Protein 3F2Z (pdb70)

Organism: Bacteroides fragilis (strain ATCC 25285 / DSM 2151 / CCUG 4856 / JCM 11019 / LMG 10263 / NCTC 9343 / Onslow / VPI 2553 / EN-2) (NCBI:txid272559)

Foldseek 3Di:
DWDQLPPKDWPDKDFWACPPVHNQATDLVQQRPPDLPHKNKGHPVVHGDDDKIKIKMFPFKWFFFKKKWAAPAPPDPAPQFKKWKWFAAPVPDIDTFDMDTDDRHRDIDIGGTHGDIHRMMMMIRGPPPPGDRTHITRYMTTDTDTDD

Secondary structure (DSSP, 8-state):
-BPP-TT--EEEES---SSTT-TTSBSGGGGSSS-TT--EE---TT---PSPEEEEE----EEEEEEEEEE--TT------EEEEEEESSSSS-EEEEEEE----SSPEEE-PPPEEESEEEEEE-SSSS--S--EEEEEEEEEEE--

B-factor: mean 12.29, std 9.03, range [2.0, 57.95]

Structure (mmCIF, N/CA/C/O backbone):
data_3F2Z
#
_entry.id   3F2Z
#
_cell.length_a   47.893
_cell.length_b   51.684
_cell.length_c   63.960
_cell.angle_alpha   90.00
_cell.angle_beta   90.00
_cell.angle_gamma   90.00
#
_symmetry.space_group_name_H-M   'P 21 21 21'
#
loop_
_entity.id
_entity.type
_entity.pdbx_description
1 polymer 'uncharacterized protein BF3579'
2 water water
#
loop_
_atom_site.group_PDB
_atom_site.id
_atom_site.type_symbol
_atom_site.label_atom_id
_atom_site.label_alt_id
_atom_site.label_comp_id
_atom_site.label_asym_id
_atom_site.label_entity_id
_atom_site.label_seq_id
_atom_site.pdbx_PDB_ins_code
_atom_site.Cartn_x
_atom_site.Cartn_y
_atom_site.Cartn_z
_atom_site.occupancy
_atom_site.B_iso_or_equiv
_atom_site.auth_seq_id
_atom_site.auth_comp_id
_atom_site.auth_asym_id
_atom_site.auth_atom_id
_atom_site.pdbx_PDB_model_num
ATOM 1 N N . ASP A 1 3 ? 3.401 22.842 21.471 1.00 16.69 292 ASP A N 1
ATOM 2 C CA . ASP A 1 3 ? 3.654 22.557 20.031 1.00 15.77 292 ASP A CA 1
ATOM 3 C C . ASP A 1 3 ? 4.331 21.204 19.797 1.00 14.83 292 ASP A C 1
ATOM 4 O O . ASP A 1 3 ? 5.240 21.082 18.974 1.00 15.18 292 ASP A O 1
ATOM 9 N N . LYS A 1 4 ? 3.884 20.191 20.535 1.00 13.40 293 LYS A N 1
ATOM 10 C CA . LYS A 1 4 ? 4.320 18.823 20.285 1.00 11.98 293 LYS A CA 1
ATOM 11 C C . LYS A 1 4 ? 3.849 18.402 18.893 1.00 10.81 293 LYS A C 1
ATOM 12 O O . LYS A 1 4 ? 2.727 18.719 18.482 1.00 10.98 293 LYS A O 1
ATOM 18 N N . LEU A 1 5 ? 4.724 17.722 18.158 1.00 9.46 294 LEU A N 1
ATOM 19 C CA . LEU A 1 5 ? 4.408 17.284 16.801 1.00 8.78 294 LEU A CA 1
ATOM 20 C C . LEU A 1 5 ? 3.445 16.111 16.810 1.00 8.42 294 LEU A C 1
ATOM 21 O O . LEU A 1 5 ? 3.448 15.298 17.734 1.00 8.26 294 LEU A O 1
ATOM 26 N N . SER A 1 6 ? 2.617 16.036 15.774 1.00 8.34 295 SER A N 1
ATOM 27 C CA . SER A 1 6 ? 1.728 14.897 15.585 1.00 8.36 295 SER A CA 1
ATOM 28 C C . SER A 1 6 ? 2.526 13.599 15.442 1.00 8.08 295 SER A C 1
ATOM 29 O O . SER A 1 6 ? 3.509 13.542 14.700 1.00 7.92 295 SER A O 1
ATOM 32 N N . LYS A 1 7 ? 2.082 12.568 16.154 1.00 7.91 296 LYS A N 1
ATOM 33 C CA . LYS A 1 7 ? 2.726 11.250 16.139 1.00 8.25 296 LYS A CA 1
ATOM 34 C C . LYS A 1 7 ? 1.992 10.245 15.246 1.00 8.20 296 LYS A C 1
ATOM 35 O O . LYS A 1 7 ? 2.349 9.068 15.210 1.00 7.85 296 LYS A O 1
ATOM 41 N N . THR A 1 8 ? 0.973 10.698 14.521 1.00 8.42 297 THR A N 1
ATOM 42 C CA . THR A 1 8 ? 0.113 9.775 13.780 1.00 9.27 297 THR A CA 1
ATOM 43 C C . THR A 1 8 ? 0.857 8.904 12.756 1.00 8.62 297 THR A C 1
ATOM 44 O O . THR A 1 8 ? 0.458 7.770 12.511 1.00 9.28 297 THR A O 1
ATOM 48 N N . ASP A 1 9 ? 1.946 9.418 12.189 1.00 7.84 298 ASP A N 1
ATOM 49 C CA . ASP A 1 9 ? 2.711 8.664 11.187 1.00 7.62 298 ASP A CA 1
ATOM 50 C C . ASP A 1 9 ? 3.926 7.929 11.752 1.00 6.89 298 ASP A C 1
ATOM 51 O O . ASP A 1 9 ? 4.630 7.237 11.017 1.00 6.87 298 ASP A O 1
ATOM 56 N N . TRP A 1 10 ? 4.177 8.082 13.048 1.00 6.44 299 TRP A N 1
ATOM 57 C CA . TRP A 1 10 ? 5.335 7.457 13.683 1.00 6.44 299 TRP A CA 1
ATOM 58 C C . TRP A 1 10 ? 5.151 5.952 13.798 1.00 6.70 299 TRP A C 1
ATOM 59 O O . TRP A 1 10 ? 4.046 5.468 14.063 1.00 6.78 299 TRP A O 1
ATOM 70 N N . LYS A 1 11 ? 6.248 5.221 13.618 1.00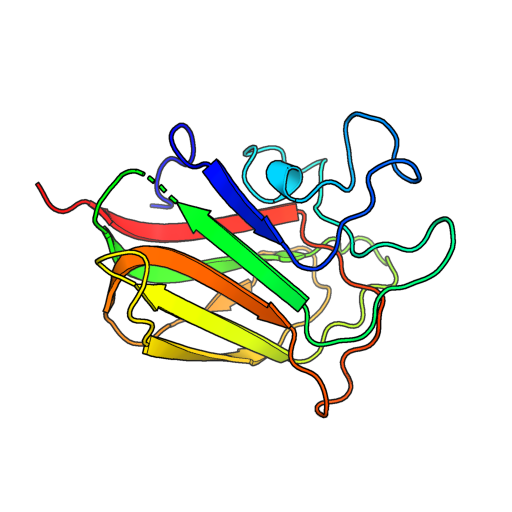 6.65 300 LYS A N 1
ATOM 71 C CA . LYS A 1 11 ? 6.260 3.769 13.776 1.00 7.06 300 LYS A CA 1
ATOM 72 C C . LYS A 1 11 ? 7.456 3.331 14.600 1.00 6.74 300 LYS A C 1
ATOM 73 O O . LYS A 1 11 ? 8.537 3.913 14.513 1.00 6.74 300 LYS A O 1
ATOM 79 N N . ILE A 1 12 ? 7.258 2.283 15.389 1.00 6.63 301 ILE A N 1
ATOM 80 C CA . ILE A 1 12 ? 8.374 1.630 16.065 1.00 6.74 301 ILE A CA 1
ATOM 81 C C . ILE A 1 12 ? 9.162 0.778 15.067 1.00 6.80 301 ILE A C 1
ATOM 82 O O . ILE A 1 12 ? 8.616 -0.137 14.447 1.00 7.90 301 ILE A O 1
ATOM 87 N N . VAL A 1 13 ? 10.444 1.090 14.919 1.00 6.38 302 VAL A N 1
ATOM 88 C CA . VAL A 1 13 ? 11.343 0.320 14.062 1.00 6.46 302 VAL A CA 1
ATOM 89 C C . VAL A 1 13 ? 11.786 -0.966 14.763 1.00 6.47 302 VAL A C 1
ATOM 90 O O . VAL A 1 13 ? 11.702 -2.062 14.197 1.00 7.13 302 VAL A O 1
ATOM 94 N N . SER A 1 14 ? 12.263 -0.828 15.995 1.00 6.49 303 SER A N 1
ATOM 95 C CA . SER A 1 14 ? 12.806 -1.945 16.754 1.00 6.59 303 SER A CA 1
ATOM 96 C C . SER A 1 14 ? 12.920 -1.553 18.217 1.00 6.21 303 SER A C 1
ATOM 97 O O . SER A 1 14 ? 12.834 -0.373 18.565 1.00 6.48 303 SER A O 1
ATOM 100 N N . PHE A 1 15 ? 13.101 -2.555 19.073 1.00 6.45 304 PHE A N 1
ATOM 101 C CA . PHE A 1 15 ? 13.228 -2.338 20.511 1.00 6.60 304 PHE A CA 1
ATOM 102 C C . PHE A 1 15 ? 13.961 -3.513 21.133 1.00 6.43 304 PHE A C 1
ATOM 103 O O . PHE A 1 15 ? 13.852 -4.644 20.655 1.00 6.78 304 PHE A O 1
ATOM 111 N N . THR A 1 16 ? 14.680 -3.249 22.217 1.00 6.12 305 THR A N 1
ATOM 112 C CA . THR A 1 16 ? 15.356 -4.300 22.976 1.00 6.29 305 THR A CA 1
ATOM 113 C C . THR A 1 16 ? 14.348 -5.167 23.714 1.00 6.31 305 THR A C 1
ATOM 114 O O . THR A 1 16 ? 14.439 -6.396 23.702 1.00 6.80 305 THR A O 1
ATOM 118 N N . THR A 1 17 ? 13.397 -4.509 24.368 1.00 6.08 306 THR A N 1
ATOM 119 C CA . THR A 1 17 ? 12.495 -5.174 25.283 1.00 6.07 306 THR A CA 1
ATOM 120 C C . THR A 1 17 ? 11.150 -4.463 25.326 1.00 6.10 306 THR A C 1
ATOM 121 O O . THR A 1 17 ? 11.071 -3.244 25.139 1.00 5.90 306 THR A O 1
ATOM 125 N N . GLU A 1 18 ? 10.102 -5.242 25.563 1.00 5.87 307 GLU A N 1
ATOM 126 C CA . GLU A 1 18 ? 8.772 -4.716 25.854 1.00 6.25 307 GLU A CA 1
ATOM 127 C C . GLU A 1 18 ? 8.017 -5.773 26.656 1.00 6.32 307 GLU A C 1
ATOM 128 O O . GLU A 1 18 ? 8.448 -6.932 26.728 1.00 6.93 307 GLU A O 1
ATOM 134 N N . GLU A 1 19 ? 6.894 -5.382 27.250 1.00 6.20 308 GLU A N 1
ATOM 135 C CA . GLU A 1 19 ? 6.013 -6.346 27.895 1.00 6.83 308 GLU A CA 1
ATOM 136 C C . GLU A 1 19 ? 4.808 -6.594 27.008 1.00 7.07 308 GLU A C 1
ATOM 137 O O . GLU A 1 19 ? 3.864 -5.803 26.985 1.00 7.15 308 GLU A O 1
ATOM 143 N N . ALA A 1 20 ? 4.858 -7.705 26.280 1.00 7.79 309 ALA A N 1
ATOM 144 C CA . ALA A 1 20 ? 3.857 -8.021 25.267 1.00 8.66 309 ALA A CA 1
ATOM 145 C C . ALA A 1 20 ? 2.659 -8.796 25.809 1.00 9.12 309 ALA A C 1
ATOM 146 O O . ALA A 1 20 ? 1.638 -8.895 25.128 1.00 9.38 309 ALA A O 1
ATOM 148 N N . SER A 1 21 ? 2.776 -9.335 27.023 1.00 9.37 310 SER A N 1
ATOM 149 C CA . SER A 1 21 ? 1.700 -10.148 27.609 1.00 10.12 310 SER A CA 1
ATOM 150 C C . SER A 1 21 ? 1.191 -9.672 28.974 1.00 9.61 310 SER A C 1
ATOM 151 O O . SER A 1 21 ? -0.020 -9.630 29.211 1.00 9.47 310 SER A O 1
ATOM 154 N N . GLY A 1 22 ? 2.118 -9.325 29.866 1.00 9.16 311 GLY A N 1
ATOM 155 C CA . GLY A 1 22 ? 1.796 -9.067 31.271 1.00 9.38 311 GLY A CA 1
ATOM 156 C C . GLY A 1 22 ? 0.899 -7.879 31.557 1.00 9.22 311 GLY A C 1
ATOM 157 O O . GLY A 1 22 ? 0.268 -7.814 32.619 1.00 9.69 311 GLY A O 1
ATOM 158 N N . GLU A 1 23 ? 0.850 -6.932 30.621 1.00 8.97 312 GLU A N 1
ATOM 159 C CA . GLU A 1 23 ? -0.010 -5.754 30.755 1.00 9.02 312 GLU A CA 1
ATOM 160 C C . GLU A 1 23 ? -1.255 -5.868 29.872 1.00 8.76 312 GLU A C 1
ATOM 161 O O . GLU A 1 23 ? -2.009 -4.907 29.734 1.00 8.60 312 GLU A O 1
ATOM 167 N N . GLY A 1 24 ? -1.463 -7.041 29.276 1.00 8.77 313 GLY A N 1
ATOM 168 C CA . GLY A 1 24 ? -2.565 -7.243 28.341 1.00 9.00 313 GLY A CA 1
ATOM 169 C C . GLY A 1 24 ? -2.205 -6.816 26.931 1.00 8.92 313 GLY A C 1
ATOM 170 O O . GLY A 1 24 ? -1.126 -6.267 26.688 1.00 8.89 313 GLY A O 1
ATOM 171 N N . SER A 1 25 ? -3.117 -7.063 25.995 1.00 8.78 314 SER A N 1
ATOM 172 C CA . SER A 1 25 ? -2.887 -6.751 24.586 1.00 9.04 314 SER A CA 1
ATOM 173 C C . SER A 1 25 ? -2.693 -5.258 24.344 1.00 8.86 314 SER A C 1
ATOM 174 O O . SER A 1 25 ? -1.950 -4.864 23.448 1.00 9.29 314 SER A O 1
ATOM 177 N N . ASN A 1 26 ? -3.368 -4.432 25.141 1.00 8.37 315 ASN A N 1
ATOM 178 C CA . ASN A 1 26 ? -3.440 -2.996 24.873 1.00 8.54 315 ASN A CA 1
ATOM 179 C C . ASN A 1 26 ? -2.572 -2.133 25.771 1.00 8.29 315 ASN A C 1
ATOM 180 O O . ASN A 1 26 ? -2.814 -0.938 25.909 1.00 9.11 315 ASN A O 1
ATOM 185 N N . ASN A 1 27 ? -1.551 -2.732 26.365 1.00 7.30 316 ASN A N 1
ATOM 186 C CA . ASN A 1 27 ? -0.622 -1.976 27.189 1.00 6.74 316 ASN A CA 1
ATOM 187 C C . ASN A 1 27 ? 0.734 -2.664 27.217 1.00 6.35 316 ASN A C 1
ATOM 188 O O . ASN A 1 27 ? 0.857 -3.834 26.842 1.00 6.31 316 ASN A O 1
ATOM 193 N N . GLY A 1 28 ? 1.759 -1.919 27.625 1.00 5.88 317 GLY A N 1
ATOM 194 C CA . GLY A 1 28 ? 3.084 -2.483 27.851 1.00 5.93 317 GLY A CA 1
ATOM 195 C C . GLY A 1 28 ? 4.010 -2.578 26.650 1.00 5.72 317 GLY A C 1
ATOM 196 O O . GLY A 1 28 ? 5.213 -2.768 26.818 1.00 5.58 317 GLY A O 1
ATOM 197 N N . HIS A 1 29 ? 3.461 -2.484 25.441 1.00 5.93 318 HIS A N 1
ATOM 198 C CA . HIS A 1 29 ? 4.250 -2.702 24.228 1.00 5.98 318 HIS A CA 1
ATOM 199 C C . HIS A 1 29 ? 5.015 -1.433 23.836 1.00 5.92 318 HIS A C 1
ATOM 200 O O . HIS A 1 29 ? 4.624 -0.323 24.217 1.00 5.76 318 HIS A O 1
ATOM 207 N N . ALA A 1 30 ? 6.077 -1.590 23.045 1.00 5.77 319 ALA A N 1
ATOM 208 C CA . ALA A 1 30 ? 6.820 -0.435 22.533 1.00 6.12 319 ALA A CA 1
ATOM 209 C C . ALA A 1 30 ? 5.909 0.553 21.806 1.00 6.23 319 ALA A C 1
ATOM 210 O O . ALA A 1 30 ? 6.067 1.761 21.951 1.00 5.93 319 ALA A O 1
ATOM 212 N N . LYS A 1 31 ? 4.943 0.046 21.040 1.00 6.37 320 LYS A N 1
ATOM 213 C CA . LYS A 1 31 ? 4.013 0.919 20.312 1.00 6.87 320 LYS A CA 1
ATOM 214 C C . LYS A 1 31 ? 3.203 1.829 21.243 1.00 6.15 320 LYS A C 1
ATOM 215 O O . LYS A 1 31 ? 2.711 2.874 20.816 1.00 6.33 320 LYS A O 1
ATOM 221 N N . HIS A 1 32 ? 3.078 1.439 22.510 1.00 5.89 321 HIS A N 1
ATOM 222 C CA . HIS A 1 32 ? 2.321 2.239 23.473 1.00 5.76 321 HIS A CA 1
ATOM 223 C C . HIS A 1 32 ? 3.074 3.471 23.962 1.00 5.74 321 HIS A C 1
ATOM 224 O O . HIS A 1 32 ? 2.518 4.315 24.656 1.00 6.40 321 HIS A O 1
ATOM 231 N N . LEU A 1 33 ? 4.333 3.588 23.556 1.00 5.58 322 LEU A N 1
ATOM 232 C CA . LEU A 1 33 ? 5.119 4.793 23.794 1.00 5.85 322 LEU A CA 1
ATOM 233 C C . LEU A 1 33 ? 4.661 5.946 22.895 1.00 5.65 322 LEU A C 1
ATOM 234 O O . LEU A 1 33 ? 4.848 7.117 23.230 1.00 5.59 322 LEU A O 1
ATOM 239 N N . ILE A 1 34 ? 4.084 5.616 21.739 1.00 5.71 323 ILE A N 1
ATOM 240 C CA . ILE A 1 34 ? 3.849 6.618 20.700 1.00 6.44 323 ILE A CA 1
ATOM 241 C C . ILE A 1 34 ? 2.410 6.623 20.179 1.00 6.43 323 ILE A C 1
ATOM 242 O O . ILE A 1 34 ? 2.131 7.222 19.142 1.00 7.07 323 ILE A O 1
ATOM 247 N N . ASP A 1 35 ? 1.500 5.971 20.901 1.00 6.53 324 ASP A N 1
ATOM 248 C CA . ASP A 1 35 ? 0.106 5.865 20.458 1.00 7.23 324 ASP A CA 1
ATOM 249 C C . ASP A 1 35 ? -0.744 7.099 20.787 1.00 7.66 324 ASP A C 1
ATOM 250 O O . ASP A 1 35 ? -1.897 7.188 20.366 1.00 8.57 324 ASP A O 1
ATOM 255 N N . GLY A 1 36 ? -0.179 8.043 21.537 1.00 7.50 325 GLY A N 1
ATOM 256 C CA . GLY A 1 36 ? -0.900 9.254 21.935 1.00 8.00 325 GLY A CA 1
ATOM 257 C C . GLY A 1 36 ? -1.907 9.007 23.043 1.00 7.84 325 GLY A C 1
ATOM 258 O O . GLY A 1 36 ? -2.731 9.874 23.348 1.00 8.76 325 GLY A O 1
ATOM 259 N N . ASN A 1 37 ? -1.835 7.826 23.652 1.00 7.61 326 ASN A N 1
ATOM 260 C CA . ASN A 1 37 ? -2.733 7.451 24.734 1.00 7.45 326 ASN A CA 1
ATOM 261 C C . ASN A 1 37 ? -2.003 7.559 26.062 1.00 6.98 326 ASN A C 1
ATOM 262 O O . ASN A 1 37 ? -1.073 6.802 26.337 1.00 6.86 326 ASN A O 1
ATOM 267 N N . ILE A 1 38 ? -2.446 8.500 26.887 1.00 6.47 327 ILE A N 1
ATOM 268 C CA . ILE A 1 38 ? -1.842 8.745 28.193 1.00 6.45 327 ILE A CA 1
ATOM 269 C C . ILE A 1 38 ? -1.980 7.529 29.117 1.00 6.36 327 ILE A C 1
ATOM 270 O O . ILE A 1 38 ? -1.142 7.310 29.997 1.00 6.63 327 ILE A O 1
ATOM 275 N N . GLU A 1 39 ? -3.016 6.723 28.889 1.00 6.29 328 GLU A N 1
ATOM 276 C CA . GLU A 1 39 ? -3.298 5.566 29.744 1.00 6.51 328 GLU A CA 1
ATOM 277 C C . GLU A 1 39 ? -2.567 4.285 29.355 1.00 6.43 328 GLU A C 1
ATOM 278 O O . GLU A 1 39 ? -2.726 3.257 30.010 1.00 7.37 328 GLU A O 1
ATOM 284 N N . THR A 1 40 ? -1.760 4.339 28.302 1.00 6.06 329 THR A N 1
ATOM 285 C CA . THR A 1 40 ? -0.918 3.199 27.961 1.00 5.82 329 THR A CA 1
ATOM 286 C C . THR A 1 40 ? 0.541 3.598 28.095 1.00 5.44 329 THR A C 1
ATOM 287 O O . THR A 1 40 ? 0.898 4.768 27.934 1.00 5.76 329 THR A O 1
ATOM 291 N N . PHE A 1 41 ? 1.383 2.616 28.380 1.00 5.13 330 PHE A N 1
ATOM 292 C CA . PHE A 1 41 ? 2.816 2.850 28.459 1.00 5.14 330 PHE A CA 1
ATOM 293 C C . PHE A 1 41 ? 3.578 1.684 27.862 1.00 4.91 330 PHE A C 1
ATOM 294 O O . PHE A 1 41 ? 3.119 0.539 27.916 1.00 5.17 330 PHE A O 1
ATOM 302 N N . TRP A 1 42 ? 4.742 1.980 27.291 1.00 4.91 331 TRP A N 1
ATOM 303 C CA . TRP A 1 42 ? 5.741 0.950 27.083 1.00 4.81 331 TRP A CA 1
ATOM 304 C C . TRP A 1 42 ? 6.254 0.538 28.460 1.00 4.67 331 TRP A C 1
ATOM 305 O O . TRP A 1 42 ? 6.474 1.394 29.325 1.00 4.68 331 TRP A O 1
ATOM 316 N N . HIS A 1 43 ? 6.409 -0.766 28.669 1.00 4.81 332 HIS A N 1
ATOM 317 C CA . HIS A 1 43 ? 7.072 -1.281 29.859 1.00 5.02 332 HIS A CA 1
ATOM 318 C C . HIS A 1 43 ? 8.158 -2.251 29.428 1.00 4.93 332 HIS A C 1
ATOM 319 O O . HIS A 1 43 ? 7.968 -3.020 28.489 1.00 5.38 332 HIS A O 1
ATOM 326 N N . SER A 1 44 ? 9.294 -2.226 30.116 1.00 5.12 333 SER A N 1
ATOM 327 C CA . SER A 1 44 ? 10.315 -3.247 29.913 1.00 5.72 333 SER A CA 1
ATOM 328 C C . SER A 1 44 ? 9.718 -4.608 30.255 1.00 6.03 333 SER A C 1
ATOM 329 O O . SER A 1 44 ? 8.766 -4.701 31.038 1.00 5.85 333 SER A O 1
ATOM 332 N N . ARG A 1 45 ? 10.262 -5.667 29.668 1.00 6.29 334 ARG A N 1
ATOM 333 C CA . ARG A 1 45 ? 9.733 -6.995 29.954 1.00 6.46 334 ARG A CA 1
ATOM 334 C C . ARG A 1 45 ? 9.878 -7.361 31.433 1.00 6.51 334 ARG A C 1
ATOM 335 O O . ARG A 1 45 ? 10.926 -7.117 32.044 1.00 6.37 334 ARG A O 1
ATOM 343 N N . TRP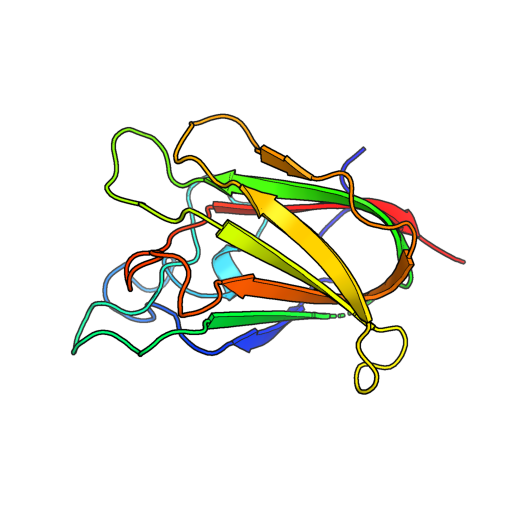 A 1 46 ? 8.820 -7.945 31.995 1.00 7.05 335 TRP A N 1
ATOM 344 C CA . TRP A 1 46 ? 8.891 -8.544 33.330 1.00 8.10 335 TRP A CA 1
ATOM 345 C C . TRP A 1 46 ? 8.332 -9.964 33.385 1.00 8.79 335 TRP A C 1
ATOM 346 O O . TRP A 1 46 ? 8.824 -10.788 34.161 1.00 9.43 335 TRP A O 1
ATOM 357 N N . GLN A 1 47 ? 7.315 -10.255 32.575 1.00 9.45 336 GLN A N 1
ATOM 358 C CA . GLN A 1 47 ? 6.692 -11.582 32.596 1.00 10.73 336 GLN A CA 1
ATOM 359 C C . GLN A 1 47 ? 7.555 -12.580 31.829 1.00 10.97 336 GLN A C 1
ATOM 360 O O . GLN A 1 47 ? 7.903 -12.358 30.666 1.00 11.42 336 GLN A O 1
ATOM 366 N N . GLY A 1 48 ? 7.910 -13.671 32.502 1.00 11.73 337 GLY A N 1
ATOM 367 C CA . GLY A 1 48 ? 8.848 -14.647 31.959 1.00 12.32 337 GLY A CA 1
ATOM 368 C C . GLY A 1 48 ? 10.295 -14.233 32.159 1.00 12.63 337 GLY A C 1
ATOM 369 O O . GLY A 1 48 ? 11.208 -14.840 31.593 1.00 13.41 337 GLY A O 1
ATOM 370 N N . GLY A 1 49 ? 10.505 -13.193 32.965 1.00 12.35 338 GLY A N 1
ATOM 371 C CA . GLY A 1 49 ? 11.844 -12.702 33.274 1.00 12.05 338 GLY A CA 1
ATOM 372 C C . GLY A 1 49 ? 12.189 -11.405 32.570 1.00 11.56 338 GLY A C 1
ATOM 373 O O . GLY A 1 49 ? 11.583 -11.047 31.561 1.00 12.53 338 GLY A O 1
ATOM 374 N N . SER A 1 50 ? 13.182 -10.711 33.107 1.00 10.75 339 SER A N 1
ATOM 375 C CA . SER A 1 50 ? 13.630 -9.441 32.557 1.00 10.25 339 SER A CA 1
ATOM 376 C C . SER A 1 50 ? 14.602 -9.642 31.400 1.00 9.84 339 SER A C 1
ATOM 377 O O . SER A 1 50 ? 15.089 -10.750 31.162 1.00 10.20 339 SER A O 1
ATOM 380 N N . ASP A 1 51 ? 14.867 -8.557 30.680 1.00 9.15 340 ASP A N 1
ATOM 381 C CA . ASP A 1 51 ? 15.940 -8.501 29.702 1.00 8.90 340 ASP A CA 1
ATOM 382 C C . ASP A 1 51 ? 17.033 -7.588 30.250 1.00 8.81 340 ASP A C 1
ATOM 383 O O . ASP A 1 51 ? 16.736 -6.623 30.961 1.00 8.46 340 ASP A O 1
ATOM 388 N N . PRO A 1 52 ? 18.306 -7.887 29.940 1.00 8.89 341 PRO A N 1
ATOM 389 C CA . PRO A 1 52 ? 19.382 -7.046 30.459 1.00 8.95 341 PRO A CA 1
ATOM 390 C C . PRO A 1 52 ? 19.494 -5.691 29.762 1.00 8.41 341 PRO A C 1
ATOM 391 O O . PRO A 1 52 ? 19.209 -5.570 28.571 1.00 8.53 341 PRO A O 1
ATOM 395 N N . LEU A 1 53 ? 19.907 -4.682 30.523 1.00 8.15 342 LEU A N 1
ATOM 396 C CA . LEU A 1 53 ? 20.255 -3.377 29.977 1.00 8.03 342 LEU A CA 1
ATOM 397 C C . LEU A 1 53 ? 21.464 -3.513 29.051 1.00 8.02 342 LEU A C 1
ATOM 398 O O . LEU A 1 53 ? 22.222 -4.478 29.183 1.00 8.65 342 LEU A O 1
ATOM 403 N N . PRO A 1 54 ? 21.661 -2.558 28.118 1.00 7.63 343 PRO A N 1
ATOM 404 C CA . PRO A 1 54 ? 20.839 -1.370 27.860 1.00 7.31 343 PRO A CA 1
ATOM 405 C C . PRO A 1 54 ? 19.572 -1.666 27.065 1.00 7.01 343 PRO A C 1
ATOM 406 O O . PRO A 1 54 ? 19.484 -2.691 26.376 1.00 7.27 343 PRO A O 1
ATOM 410 N N . TYR A 1 55 ? 18.596 -0.769 27.178 1.00 6.46 344 TYR A N 1
ATOM 411 C CA . TYR A 1 55 ? 17.384 -0.839 26.370 1.00 6.32 344 TYR A CA 1
ATOM 412 C C . TYR A 1 55 ? 17.375 0.291 25.365 1.00 6.59 344 TYR A C 1
ATOM 413 O O . TYR A 1 55 ? 17.748 1.421 25.687 1.00 7.02 344 TYR A O 1
ATOM 422 N N . GLU A 1 56 ? 16.922 -0.003 24.155 1.00 6.19 345 GLU A N 1
ATOM 423 C CA . GLU A 1 56 ? 16.653 1.057 23.201 1.00 6.28 345 GLU A CA 1
ATOM 424 C C . GLU A 1 56 ? 15.302 0.855 22.522 1.00 5.72 345 GLU A C 1
ATOM 425 O O . GLU A 1 56 ? 14.769 -0.260 22.480 1.00 5.70 345 GLU A O 1
ATOM 431 N N . ILE A 1 57 ? 14.744 1.957 22.030 1.00 5.40 346 ILE A N 1
ATOM 432 C CA . ILE A 1 57 ? 13.573 1.942 21.160 1.00 5.58 346 ILE A CA 1
ATOM 433 C C . ILE A 1 57 ? 13.860 2.914 20.024 1.00 5.19 346 ILE A C 1
ATOM 434 O O . ILE A 1 57 ? 14.193 4.078 20.266 1.00 5.26 346 ILE A O 1
ATOM 439 N N . ILE A 1 58 ? 13.758 2.426 18.789 1.00 5.24 347 ILE A N 1
ATOM 440 C CA . ILE A 1 58 ? 13.935 3.278 17.615 1.00 5.73 347 ILE A CA 1
ATOM 441 C C . ILE A 1 58 ? 12.572 3.604 17.011 1.00 5.21 347 ILE A C 1
ATOM 442 O O . ILE A 1 58 ? 11.743 2.711 16.797 1.00 5.04 347 ILE A O 1
ATOM 447 N N . ILE A 1 59 ? 12.362 4.895 16.753 1.00 5.25 348 ILE A N 1
ATOM 448 C CA . ILE A 1 59 ? 11.132 5.413 16.158 1.00 5.62 348 ILE A CA 1
ATOM 449 C C . ILE A 1 59 ? 11.444 6.013 14.789 1.00 5.46 348 ILE A C 1
ATOM 450 O O . ILE A 1 59 ? 12.359 6.832 14.660 1.00 5.81 348 ILE A O 1
ATOM 455 N N . ASP A 1 60 ? 10.679 5.598 13.780 1.00 5.35 349 ASP A N 1
ATOM 456 C CA . ASP A 1 60 ? 10.675 6.240 12.468 1.00 5.59 349 ASP A CA 1
ATOM 457 C C . ASP A 1 60 ? 9.522 7.229 12.469 1.00 5.72 349 ASP A C 1
ATOM 458 O O . ASP A 1 60 ? 8.356 6.827 12.523 1.00 5.46 349 ASP A O 1
ATOM 471 N N . ASN A 1 62 ? 8.734 9.218 10.061 1.00 6.60 351 ASN A N 1
ATOM 472 C CA . ASN A 1 62 ? 8.190 9.337 8.703 1.00 6.55 351 ASN A CA 1
ATOM 473 C C . ASN A 1 62 ? 7.996 10.799 8.310 1.00 7.01 351 ASN A C 1
ATOM 474 O O . ASN A 1 62 ? 7.175 11.148 7.456 1.00 7.56 351 ASN A O 1
ATOM 479 N N . HIS A 1 63 ? 8.794 11.639 8.962 1.00 7.03 352 HIS A N 1
ATOM 480 C CA . HIS A 1 63 ? 8.948 13.056 8.661 1.00 7.45 352 HIS A CA 1
ATOM 481 C C . HIS A 1 63 ? 10.376 13.414 9.036 1.00 7.62 352 HIS A C 1
ATOM 482 O O . HIS A 1 63 ? 10.953 12.795 9.936 1.00 8.32 352 HIS A O 1
ATOM 489 N N . ARG A 1 64 ? 10.952 14.393 8.346 1.00 7.98 353 ARG A N 1
ATOM 490 C CA . ARG A 1 64 ? 12.250 14.938 8.722 1.00 8.09 353 ARG A CA 1
ATOM 491 C C . ARG A 1 64 ? 11.977 16.127 9.628 1.00 7.65 353 ARG A C 1
ATOM 492 O O . ARG A 1 64 ? 11.161 16.990 9.290 1.00 8.30 353 ARG A O 1
ATOM 500 N N . VAL A 1 65 ? 12.644 16.171 10.778 1.00 7.07 354 VAL A N 1
ATOM 501 C CA . VAL A 1 65 ? 12.319 17.140 11.820 1.00 6.99 354 VAL A CA 1
ATOM 502 C C . VAL A 1 65 ? 13.573 17.803 12.357 1.00 7.00 354 VAL A C 1
ATOM 503 O O . VAL A 1 65 ? 14.541 17.119 12.692 1.00 7.15 354 VAL A O 1
ATOM 507 N N . LYS A 1 66 ? 13.551 19.132 12.438 1.00 7.12 355 LYS A N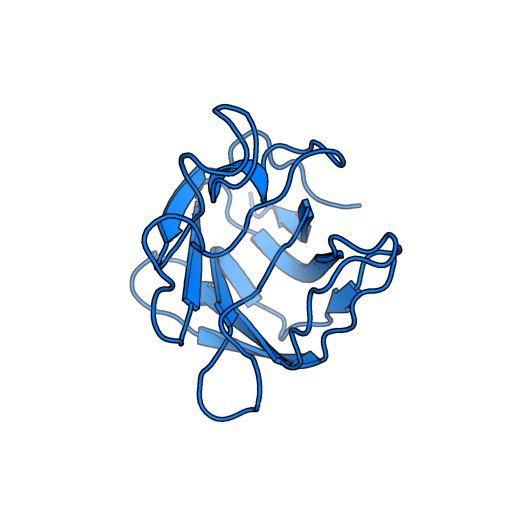 1
ATOM 508 C CA . LYS A 1 66 ? 14.552 19.862 13.208 1.00 8.10 355 LYS A CA 1
ATOM 509 C C . LYS A 1 66 ? 14.087 19.850 14.658 1.00 7.74 355 LYS A C 1
ATOM 510 O O . LYS A 1 66 ? 13.124 20.528 15.017 1.00 7.84 355 LYS A O 1
ATOM 516 N N . ILE A 1 67 ? 14.758 19.038 15.468 1.00 7.91 356 ILE A N 1
ATOM 517 C CA . ILE A 1 67 ? 14.341 18.757 16.836 1.00 8.05 356 ILE A CA 1
ATOM 518 C C . ILE A 1 67 ? 14.830 19.837 17.793 1.00 8.10 356 ILE A C 1
ATOM 519 O O . ILE A 1 67 ? 16.017 20.178 17.796 1.00 8.52 356 ILE A O 1
ATOM 524 N N . ALA A 1 68 ? 13.909 20.358 18.604 1.00 8.15 357 ALA A N 1
ATOM 525 C CA . ALA A 1 68 ? 14.231 21.334 19.642 1.00 8.34 357 ALA A CA 1
ATOM 526 C C . ALA A 1 68 ? 14.1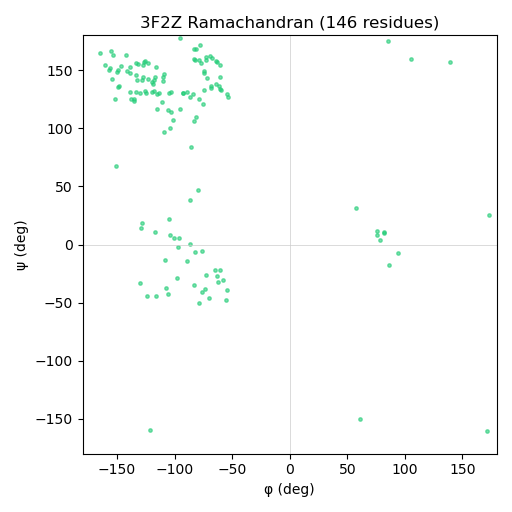92 20.710 21.043 1.00 8.29 357 ALA A C 1
ATOM 527 O O . ALA A 1 68 ? 15.070 20.973 21.866 1.00 9.59 357 ALA A O 1
ATOM 529 N N . GLN A 1 69 ? 13.184 19.884 21.318 1.00 7.79 358 GLN A N 1
ATOM 530 C CA . GLN A 1 69 ? 13.084 19.199 22.606 1.00 7.70 358 GLN A CA 1
ATOM 531 C C . GLN A 1 69 ? 12.458 17.830 22.436 1.00 6.65 358 GLN A C 1
ATOM 532 O O . GLN A 1 69 ? 11.689 17.596 21.495 1.00 6.35 358 GLN A O 1
ATOM 538 N N . ILE A 1 70 ? 12.796 16.927 23.356 1.00 6.02 359 ILE A N 1
ATOM 539 C CA . ILE A 1 70 ? 12.101 15.652 23.475 1.00 6.19 359 ILE A CA 1
ATOM 540 C C . ILE A 1 70 ? 11.500 15.581 24.875 1.00 5.98 359 ILE A C 1
ATOM 541 O O . ILE A 1 70 ? 12.125 16.012 25.847 1.00 6.32 359 ILE A O 1
ATOM 546 N N . GLU A 1 71 ? 10.277 15.065 24.968 1.00 5.92 360 GLU A N 1
ATOM 547 C CA . GLU A 1 71 ? 9.632 14.860 26.263 1.00 6.54 360 GLU A CA 1
ATOM 548 C C . GLU A 1 71 ? 9.372 13.393 26.522 1.00 5.98 360 GLU A C 1
ATOM 549 O O . GLU A 1 71 ? 9.050 12.647 25.596 1.00 6.51 360 GLU A O 1
ATOM 555 N N . LEU A 1 72 ? 9.513 12.987 27.781 1.00 5.47 361 LEU A N 1
ATOM 556 C CA . LEU A 1 72 ? 9.050 11.680 28.231 1.00 5.19 361 LEU A CA 1
ATOM 557 C C . LEU A 1 72 ? 8.017 11.859 29.327 1.00 4.95 361 LEU A C 1
ATOM 558 O O . LEU A 1 72 ? 8.234 12.612 30.275 1.00 5.29 361 LEU A O 1
ATOM 563 N N . LEU A 1 73 ? 6.893 11.161 29.197 1.00 4.48 362 LEU A N 1
ATOM 564 C CA . LEU A 1 73 ? 5.830 11.214 30.193 1.00 4.77 362 LEU A CA 1
ATOM 565 C C . LEU A 1 73 ? 5.925 9.949 31.045 1.00 4.89 362 LEU A C 1
ATOM 566 O O . LEU A 1 73 ? 5.628 8.865 30.560 1.00 4.75 362 LEU A O 1
ATOM 571 N N . PRO A 1 74 ? 6.382 10.070 32.308 1.00 5.11 363 PRO A N 1
ATOM 572 C CA . PRO A 1 74 ? 6.574 8.857 33.111 1.00 5.52 363 PRO A CA 1
ATOM 573 C C . PRO A 1 74 ? 5.276 8.156 33.514 1.00 5.66 363 PRO A C 1
ATOM 574 O O . PRO A 1 74 ? 4.198 8.751 33.483 1.00 5.49 363 PRO A O 1
ATOM 578 N N . ARG A 1 75 ? 5.397 6.895 33.912 1.00 5.72 364 ARG A N 1
ATOM 579 C CA . ARG A 1 75 ? 4.262 6.176 34.470 1.00 6.02 364 ARG A CA 1
ATOM 580 C C . ARG A 1 75 ? 3.667 6.929 35.669 1.00 6.14 364 ARG A C 1
ATOM 581 O O . ARG A 1 75 ? 2.450 7.131 35.747 1.00 6.34 364 ARG A O 1
ATOM 589 N N . GLY A 1 76 ? 4.534 7.354 36.590 1.00 5.88 365 GLY A N 1
ATOM 590 C CA . GLY A 1 76 ? 4.122 8.145 37.750 1.00 6.20 365 GLY A CA 1
ATOM 591 C C . GLY A 1 76 ? 3.147 7.409 38.646 1.00 6.19 365 GLY A C 1
ATOM 592 O O . GLY A 1 76 ? 3.183 6.180 38.747 1.00 6.60 365 GLY A O 1
ATOM 593 N N . ARG A 1 77 ? 2.275 8.171 39.307 1.00 6.14 366 ARG A N 1
ATOM 594 C CA . ARG A 1 77 ? 1.172 7.615 40.098 1.00 6.60 366 ARG A CA 1
ATOM 595 C C . ARG A 1 77 ? 1.636 6.656 41.191 1.00 7.23 366 ARG A C 1
ATOM 596 O O . ARG A 1 77 ? 0.917 5.722 41.542 1.00 8.36 366 ARG A O 1
ATOM 604 N N . GLY A 1 78 ? 2.832 6.896 41.726 1.00 7.31 367 GLY A N 1
ATOM 605 C CA . GLY A 1 78 ? 3.366 6.086 42.825 1.00 8.03 367 GLY A CA 1
ATOM 606 C C . GLY A 1 78 ? 3.933 4.743 42.401 1.00 8.04 367 GLY A C 1
ATOM 607 O O . GLY A 1 78 ? 4.350 3.945 43.243 1.00 8.28 367 GLY A O 1
ATOM 608 N N . SER A 1 79 ? 3.964 4.484 41.097 1.00 7.69 368 SER A N 1
ATOM 609 C CA . SER A 1 79 ? 4.525 3.242 40.573 1.00 7.57 368 SER A CA 1
ATOM 610 C C . SER A 1 79 ? 6.014 3.115 40.876 1.00 7.61 368 SER A C 1
ATOM 611 O O . SER A 1 79 ? 6.700 4.108 41.111 1.00 7.61 368 SER A O 1
ATOM 614 N N . ASN A 1 80 ? 6.502 1.880 40.880 1.00 8.06 369 ASN A N 1
ATOM 615 C CA . ASN A 1 80 ? 7.932 1.636 40.879 1.00 7.89 369 ASN A CA 1
ATOM 616 C C . ASN A 1 80 ? 8.436 1.755 39.447 1.00 7.31 369 ASN A C 1
ATOM 617 O O . ASN A 1 80 ? 8.137 0.919 38.610 1.00 7.75 369 ASN A O 1
ATOM 622 N N . ASN A 1 81 ? 9.190 2.815 39.176 1.00 6.77 370 ASN A N 1
ATOM 623 C CA . ASN A 1 81 ? 9.689 3.094 37.835 1.00 6.64 370 ASN A CA 1
ATOM 624 C C . ASN A 1 81 ? 11.010 3.849 37.968 1.00 6.72 370 ASN A C 1
ATOM 625 O O . ASN A 1 81 ? 11.097 5.032 37.636 1.00 6.61 370 ASN A O 1
ATOM 630 N N . PRO A 1 82 ? 12.044 3.163 38.483 1.00 7.21 371 PRO A N 1
ATOM 631 C CA . PRO A 1 82 ? 13.247 3.834 38.965 1.00 7.55 371 PRO A CA 1
ATOM 632 C C . PRO A 1 82 ? 14.316 4.107 37.901 1.00 7.74 371 PRO A C 1
ATOM 633 O O . PRO A 1 82 ? 15.511 4.011 38.188 1.00 8.98 371 PRO A O 1
ATOM 637 N N . ILE A 1 83 ? 13.896 4.478 36.694 1.00 7.14 372 ILE A N 1
ATOM 638 C CA . ILE A 1 83 ? 14.836 4.951 35.684 1.00 7.06 372 ILE A CA 1
ATOM 639 C C . ILE A 1 83 ? 15.548 6.181 36.250 1.00 6.98 372 ILE A C 1
ATOM 640 O O . ILE A 1 83 ? 14.897 7.073 36.805 1.00 6.90 372 ILE A O 1
ATOM 645 N N . LYS A 1 84 ? 16.873 6.214 36.122 1.00 6.86 373 LYS A N 1
ATOM 646 C CA . LYS A 1 84 ? 17.673 7.351 36.598 1.00 7.65 373 LYS A CA 1
ATOM 647 C C . LYS A 1 84 ? 18.228 8.218 35.468 1.00 6.73 373 LYS A C 1
ATOM 648 O O . LYS A 1 84 ? 18.306 9.440 35.608 1.00 6.36 373 LYS A O 1
ATOM 654 N N . VAL A 1 85 ? 18.634 7.576 34.372 1.00 6.24 374 VAL A N 1
ATOM 655 C CA . VAL A 1 85 ? 19.357 8.239 33.291 1.00 6.29 374 VAL A CA 1
ATOM 656 C C . VAL A 1 85 ? 18.828 7.735 31.954 1.00 5.79 374 VAL A C 1
ATOM 657 O O . VAL A 1 85 ? 18.699 6.526 31.740 1.00 5.80 374 VAL A O 1
ATOM 661 N N . VAL A 1 86 ? 18.524 8.676 31.063 1.00 5.22 375 VAL A N 1
ATOM 662 C CA . VAL A 1 86 ? 18.143 8.360 29.691 1.00 5.37 375 VAL A CA 1
ATOM 663 C C . VAL A 1 86 ? 19.073 9.070 28.717 1.00 5.26 375 VAL A C 1
ATOM 664 O O . VAL A 1 86 ? 19.682 10.088 29.051 1.00 5.63 375 VAL A O 1
ATOM 668 N N . ARG A 1 87 ? 19.184 8.518 27.512 1.00 5.17 376 ARG A N 1
ATOM 669 C CA . ARG A 1 87 ? 19.947 9.134 26.434 1.00 5.60 376 ARG A CA 1
ATOM 670 C C . ARG A 1 87 ? 19.095 9.133 25.180 1.00 5.34 376 ARG A C 1
ATOM 671 O O . ARG A 1 87 ? 18.199 8.301 25.031 1.00 5.35 376 ARG A O 1
ATOM 679 N N . PHE A 1 88 ? 19.388 10.060 24.275 1.00 5.04 377 PHE A N 1
ATOM 680 C CA . PHE A 1 88 ? 18.732 10.095 22.974 1.00 5.44 377 PHE A CA 1
ATOM 681 C C . PHE A 1 88 ? 19.743 10.131 21.851 1.00 5.49 377 PHE A C 1
ATOM 682 O O . PHE A 1 88 ? 20.796 10.773 21.964 1.00 5.93 377 PHE A O 1
ATOM 690 N N . GLU A 1 89 ? 19.402 9.448 20.761 1.00 5.71 378 GLU A N 1
ATOM 691 C CA . GLU A 1 89 ? 20.164 9.519 19.525 1.00 6.31 378 GLU A CA 1
ATOM 692 C C . GLU A 1 89 ? 19.225 9.901 18.390 1.00 6.24 378 GLU A C 1
ATOM 693 O O . GLU A 1 89 ? 18.006 9.724 18.486 1.00 6.07 378 GLU A O 1
ATOM 699 N N . ALA A 1 90 ? 19.797 10.437 17.315 1.00 6.34 379 ALA A N 1
ATOM 700 C CA . ALA A 1 90 ? 19.019 10.862 16.158 1.00 6.59 379 ALA A CA 1
ATOM 701 C C . ALA A 1 90 ? 19.743 10.477 14.877 1.00 6.71 379 ALA A C 1
ATOM 702 O O . ALA A 1 90 ? 20.979 10.378 14.852 1.00 7.16 379 ALA A O 1
ATOM 704 N N . SER A 1 91 ? 18.973 10.267 13.813 1.00 6.86 380 SER A N 1
ATOM 705 C CA . SER A 1 91 ? 19.536 9.864 12.530 1.00 7.62 380 SER A CA 1
ATOM 706 C C . SER A 1 91 ? 18.725 10.405 11.361 1.00 8.05 380 SER A C 1
ATOM 707 O O . SER A 1 91 ? 17.493 10.353 11.367 1.00 7.90 380 SER A O 1
ATOM 710 N N . GLU A 1 92 ? 19.431 10.907 10.351 1.00 9.17 381 GLU A N 1
ATOM 711 C CA . GLU A 1 92 ? 18.809 11.351 9.103 1.00 10.18 381 GLU A CA 1
ATOM 712 C C . GLU A 1 92 ? 18.423 10.161 8.234 1.00 11.00 381 GLU A C 1
ATOM 713 O O . GLU A 1 92 ? 17.357 10.152 7.606 1.00 11.57 381 GLU A O 1
ATOM 719 N N . ASP A 1 93 ? 19.301 9.161 8.196 1.00 11.80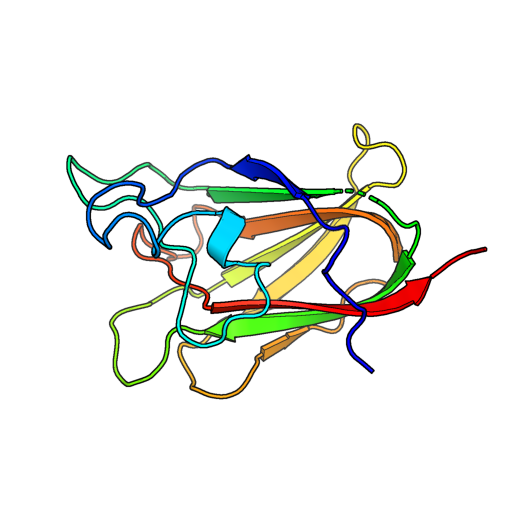 382 ASP A N 1
ATOM 720 C CA . ASP A 1 93 ? 19.195 8.067 7.226 1.00 12.64 382 ASP A CA 1
ATOM 721 C C . ASP A 1 93 ? 18.772 6.725 7.816 1.00 12.83 382 ASP A C 1
ATOM 722 O O . ASP A 1 93 ? 18.417 5.805 7.075 1.00 13.47 382 ASP A O 1
ATOM 727 N N . GLY A 1 94 ? 18.809 6.617 9.143 1.00 12.78 383 GLY A N 1
ATOM 728 C CA . GLY A 1 94 ? 18.459 5.376 9.826 1.00 13.24 383 GLY A CA 1
ATOM 729 C C . GLY A 1 94 ? 19.632 4.465 10.145 1.00 13.42 383 GLY A C 1
ATOM 730 O O . GLY A 1 94 ? 19.457 3.464 10.835 1.00 13.97 383 GLY A O 1
ATOM 731 N N . THR A 1 95 ? 20.820 4.817 9.647 1.00 13.59 384 THR A N 1
ATOM 732 C CA . THR A 1 95 ? 22.037 4.009 9.815 1.00 13.87 384 THR A CA 1
ATOM 733 C C . THR A 1 95 ? 23.100 4.744 10.629 1.00 13.64 384 THR A C 1
ATOM 734 O O . THR A 1 95 ? 23.743 4.156 11.503 1.00 14.16 384 THR A O 1
ATOM 738 N N . ASN A 1 96 ? 23.297 6.021 10.319 1.00 13.00 385 ASN A N 1
ATOM 739 C CA . ASN A 1 96 ? 24.278 6.847 11.009 1.00 12.76 385 ASN A CA 1
ATOM 740 C C . ASN A 1 96 ? 23.631 7.640 12.131 1.00 11.77 385 ASN A C 1
ATOM 741 O O . ASN A 1 96 ? 22.767 8.488 11.891 1.00 11.73 385 ASN A O 1
ATOM 746 N N . TRP A 1 97 ? 24.067 7.355 13.353 1.00 10.62 386 TRP A N 1
ATOM 747 C CA . TRP A 1 97 ? 23.455 7.910 14.557 1.00 9.75 386 TRP A CA 1
ATOM 748 C C . TRP A 1 97 ? 24.354 8.913 15.260 1.00 9.93 386 TRP A C 1
ATOM 749 O O . TRP A 1 97 ? 25.576 8.747 15.303 1.00 10.55 386 TRP A O 1
ATOM 760 N N . GLU A 1 98 ? 23.737 9.947 15.822 1.00 9.42 387 GLU A N 1
ATOM 761 C CA . GLU A 1 98 ? 24.444 10.920 16.647 1.00 9.61 387 GLU A CA 1
ATOM 762 C C . GLU A 1 98 ? 23.801 10.992 18.027 1.00 8.66 387 GLU A C 1
ATOM 763 O O . GLU A 1 98 ? 22.576 10.909 18.154 1.00 8.47 387 GLU A O 1
ATOM 769 N N . SER A 1 99 ? 24.622 11.150 19.060 1.00 8.16 388 SER A N 1
ATOM 770 C CA . SER A 1 99 ? 24.107 11.395 20.400 1.00 7.81 388 SER A CA 1
ATOM 771 C C . SER A 1 99 ? 23.612 12.827 20.502 1.00 7.31 388 SER A C 1
ATOM 772 O O . SER A 1 99 ? 24.308 13.757 20.094 1.00 7.64 388 SER A O 1
ATOM 775 N N . ILE A 1 100 ? 22.416 13.010 21.050 1.00 6.69 389 ILE A N 1
ATOM 776 C CA . ILE A 1 100 ? 21.869 14.351 21.233 1.00 6.56 389 ILE A CA 1
ATOM 777 C C . ILE A 1 100 ? 21.656 14.703 22.711 1.00 6.16 389 ILE A C 1
ATOM 778 O O . ILE A 1 100 ? 21.045 15.725 23.038 1.00 6.05 389 ILE A O 1
ATOM 783 N N . GLY A 1 101 ? 22.185 13.862 23.600 1.00 5.95 390 GLY A N 1
ATOM 784 C CA . GLY A 1 101 ? 22.254 14.210 25.012 1.00 5.88 390 GLY A CA 1
ATOM 785 C C . GLY A 1 101 ? 21.927 13.096 25.980 1.00 5.85 390 GLY A C 1
ATOM 786 O O . GLY A 1 101 ? 21.248 12.126 25.634 1.00 6.48 390 GLY A O 1
ATOM 787 N N . GLN A 1 102 ? 22.434 13.250 27.198 1.00 5.53 391 GLN A N 1
ATOM 788 C CA . GLN A 1 102 ? 22.122 12.365 28.310 1.00 5.35 391 GLN A CA 1
ATOM 789 C C . GLN A 1 102 ? 21.450 13.192 29.393 1.00 5.21 391 GLN A C 1
ATOM 790 O O . GLN A 1 102 ? 21.885 14.311 29.677 1.00 5.79 391 GLN A O 1
ATOM 796 N N . PHE A 1 103 ? 20.405 12.633 30.003 1.00 5.15 392 PHE A N 1
ATOM 797 C CA . PHE A 1 103 ? 19.546 13.383 30.913 1.00 5.70 392 PHE A CA 1
ATOM 798 C C . PHE A 1 103 ? 19.108 12.539 32.101 1.00 5.70 392 PHE A C 1
ATOM 799 O O . PHE A 1 103 ? 19.190 11.304 32.076 1.00 6.39 392 PHE A O 1
ATOM 807 N N . GLY A 1 104 ? 18.624 13.216 33.136 1.00 5.91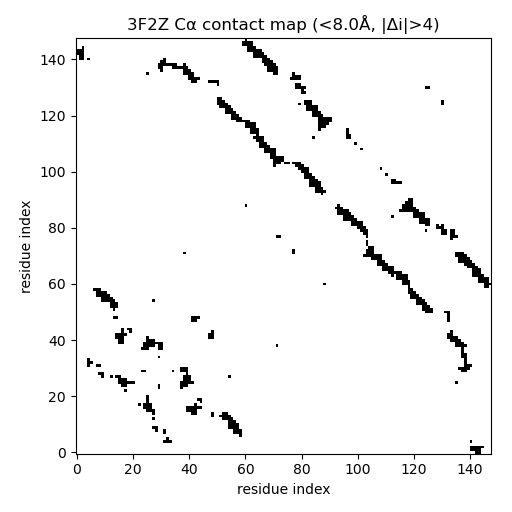 393 GLY A N 1
ATOM 808 C CA . GLY A 1 104 ? 18.036 12.548 34.288 1.00 6.49 393 GLY A CA 1
ATOM 809 C C . GLY A 1 104 ? 16.581 12.190 34.061 1.00 6.72 393 GLY A C 1
ATOM 810 O O . GLY A 1 104 ? 15.905 12.764 33.213 1.00 8.27 393 GLY A O 1
ATOM 811 N N . PHE A 1 105 ? 16.101 11.235 34.840 1.00 6.73 394 PHE A N 1
ATOM 812 C CA . PHE A 1 105 ? 14.704 10.831 34.814 1.00 6.76 394 PHE A CA 1
ATOM 813 C C . PHE A 1 105 ? 14.237 10.765 36.257 1.00 7.17 394 PHE A C 1
ATOM 814 O O . PHE A 1 105 ? 14.987 10.352 37.142 1.00 7.11 394 PHE A O 1
ATOM 822 N N . THR A 1 106 ? 13.001 11.186 36.492 1.00 7.62 395 THR A N 1
ATOM 823 C CA . THR A 1 106 ? 12.342 10.929 37.764 1.00 8.89 395 THR A CA 1
ATOM 824 C C . THR A 1 106 ? 10.897 10.548 37.479 1.00 8.01 395 THR A C 1
ATOM 825 O O . THR A 1 106 ? 10.305 11.034 36.513 1.00 7.93 395 THR A O 1
ATOM 829 N N . ASN A 1 107 ? 10.341 9.679 38.317 1.00 7.66 396 ASN A N 1
ATOM 830 C CA . ASN A 1 107 ? 9.006 9.130 38.097 1.00 7.68 396 ASN A CA 1
ATOM 831 C C . ASN A 1 107 ? 7.841 10.056 38.508 1.00 7.76 396 ASN A C 1
ATOM 832 O O . ASN A 1 107 ? 6.876 9.641 39.162 1.00 8.56 396 ASN A O 1
ATOM 837 N N . GLN A 1 108 ? 7.933 11.310 38.097 1.00 7.90 397 GLN A N 1
ATOM 838 C CA . GLN A 1 108 ? 6.896 12.294 38.373 1.00 7.71 397 GLN A CA 1
ATOM 839 C C . GLN A 1 108 ? 5.701 12.106 37.432 1.00 7.49 397 GLN A C 1
ATOM 840 O O . GLN A 1 108 ? 5.760 11.333 36.466 1.00 8.06 397 GLN A O 1
ATOM 846 N N . ASP A 1 109 ? 4.622 12.832 37.704 1.00 6.91 398 ASP A N 1
ATOM 847 C CA . ASP A 1 109 ? 3.428 12.756 36.872 1.00 6.57 398 ASP A CA 1
ATOM 848 C C . ASP A 1 109 ? 3.497 13.648 35.634 1.00 6.32 398 ASP A C 1
ATOM 849 O O . ASP A 1 109 ? 2.990 13.276 34.581 1.00 6.31 398 ASP A O 1
ATOM 854 N N . ALA A 1 110 ? 4.129 14.814 35.753 1.00 6.11 399 ALA A N 1
ATOM 855 C CA . ALA A 1 110 ? 4.276 15.721 34.613 1.00 6.46 399 ALA A CA 1
ATOM 856 C C . ALA A 1 110 ? 5.365 15.247 33.661 1.00 6.51 399 ALA A C 1
ATOM 857 O O . ALA A 1 110 ? 6.287 14.538 34.065 1.00 6.43 399 ALA A O 1
ATOM 859 N N . ALA A 1 111 ? 5.264 15.665 32.403 1.00 6.64 400 ALA A N 1
ATOM 860 C CA . ALA A 1 111 ? 6.286 15.350 31.415 1.00 6.94 400 ALA A CA 1
ATOM 861 C C . ALA A 1 111 ? 7.652 15.912 31.808 1.00 7.01 400 ALA A C 1
ATOM 862 O O . ALA A 1 111 ? 7.757 16.994 32.399 1.00 7.56 400 ALA A O 1
ATOM 864 N N . LEU A 1 112 ? 8.687 15.145 31.479 1.00 6.85 401 LEU A N 1
ATOM 865 C CA . LEU A 1 112 ? 10.074 15.568 31.587 1.00 6.88 401 LEU A CA 1
ATOM 866 C C . LEU A 1 112 ? 10.469 16.156 30.245 1.00 6.98 401 LEU A C 1
ATOM 867 O O . LEU A 1 112 ? 10.232 15.537 29.204 1.00 7.17 401 LEU A O 1
ATOM 872 N N . LYS A 1 113 ? 11.060 17.348 30.275 1.00 7.68 402 LYS A N 1
ATOM 873 C CA . LYS A 1 113 ? 11.382 18.101 29.066 1.00 8.98 402 LYS A CA 1
ATOM 874 C C . LYS A 1 113 ? 12.887 18.138 28.878 1.00 8.04 402 LYS A C 1
ATOM 875 O O . LYS A 1 113 ? 13.619 18.608 29.752 1.00 9.17 402 LYS A O 1
ATOM 881 N N . TYR A 1 114 ? 13.345 17.645 27.733 1.00 7.14 403 TYR A N 1
ATOM 882 C CA . TYR A 1 114 ? 14.769 17.470 27.494 1.00 6.84 403 TYR A CA 1
ATOM 883 C C . TYR A 1 114 ? 15.263 18.352 26.369 1.00 7.01 403 TYR A C 1
ATOM 884 O O . TYR A 1 114 ? 14.841 18.210 25.219 1.00 6.79 403 TYR A O 1
ATOM 893 N N . TYR A 1 115 ? 16.160 19.268 26.720 1.00 7.51 404 TYR A N 1
ATOM 894 C CA . TYR A 1 115 ? 16.724 20.211 25.763 1.00 8.29 404 TYR A CA 1
ATOM 895 C C . TYR A 1 115 ? 17.909 19.568 25.067 1.00 8.20 404 TYR A C 1
ATOM 896 O O . TYR A 1 115 ? 19.067 19.738 25.456 1.00 8.30 404 TYR A O 1
ATOM 905 N N . VAL A 1 116 ? 17.587 18.807 24.031 1.00 7.85 405 VAL A N 1
ATOM 906 C CA . VAL A 1 116 ? 18.573 18.032 23.290 1.00 7.60 405 VAL A CA 1
ATOM 907 C C . VAL A 1 116 ? 19.461 18.925 22.420 1.00 7.88 405 VAL A C 1
ATOM 908 O O . VAL A 1 116 ? 19.113 20.075 22.132 1.00 8.13 405 VAL A O 1
ATOM 912 N N . LYS A 1 117 ? 20.611 18.389 22.017 1.00 7.87 406 LYS A N 1
ATOM 913 C CA . LYS A 1 117 ? 21.438 19.016 20.993 1.00 8.53 406 LYS A CA 1
ATOM 914 C C . LYS A 1 117 ? 20.572 19.246 19.761 1.00 8.82 406 LYS A C 1
ATOM 915 O O . LYS A 1 117 ? 19.886 18.330 19.307 1.00 8.73 406 LYS A O 1
ATOM 921 N N . SER A 1 118 ? 20.595 20.469 19.232 1.00 9.40 407 SER A N 1
ATOM 922 C CA . SER A 1 118 ? 19.881 20.785 17.997 1.00 9.91 407 SER A CA 1
ATOM 923 C C . SER A 1 118 ? 20.300 19.805 16.911 1.00 9.83 407 SER A C 1
ATOM 924 O O . SER A 1 118 ? 21.491 19.619 16.657 1.00 10.37 407 SER A O 1
ATOM 927 N N . SER A 1 119 ? 19.317 19.162 16.289 1.00 9.34 408 SER A N 1
ATOM 928 C CA . SER A 1 119 ? 19.580 18.090 15.345 1.00 9.37 408 SER A CA 1
ATOM 929 C C . SER A 1 119 ? 18.411 17.953 14.394 1.00 8.88 408 SER A C 1
ATOM 930 O O . SER A 1 119 ? 17.279 18.284 14.749 1.00 9.43 408 SER A O 1
ATOM 933 N N . THR A 1 120 ? 18.696 17.470 13.190 1.00 8.39 409 THR A N 1
ATOM 934 C CA . THR A 1 120 ? 17.673 17.206 12.183 1.00 8.45 409 THR A CA 1
ATOM 935 C C . THR A 1 120 ? 17.689 15.717 11.868 1.00 7.95 409 THR A C 1
ATOM 936 O O . THR A 1 120 ? 18.752 15.129 11.662 1.00 8.40 409 THR A O 1
ATOM 940 N N . ALA A 1 121 ? 16.511 15.101 11.865 1.00 7.14 410 ALA A N 1
ATOM 941 C CA . ALA A 1 121 ? 16.430 13.651 11.807 1.00 6.95 410 ALA A CA 1
ATOM 942 C C . ALA A 1 121 ? 15.067 13.169 11.350 1.00 6.64 410 ALA A C 1
ATOM 943 O O . ALA A 1 121 ? 14.064 13.859 11.529 1.00 6.82 410 ALA A O 1
ATOM 945 N N . ARG A 1 122 ? 15.048 11.971 10.772 1.00 6.54 411 ARG A N 1
ATOM 946 C CA . ARG A 1 122 ? 13.816 11.228 10.535 1.00 6.46 411 ARG A CA 1
ATOM 947 C C . ARG A 1 122 ? 13.578 10.193 11.640 1.00 6.42 411 ARG A C 1
ATOM 948 O O . ARG A 1 122 ? 12.428 9.845 11.926 1.00 6.32 411 ARG A O 1
ATOM 956 N N . TYR A 1 123 ? 14.665 9.696 12.238 1.00 6.35 412 TYR A N 1
ATOM 957 C CA . TYR A 1 123 ? 14.602 8.638 13.241 1.00 6.66 412 TYR A CA 1
ATOM 958 C C . TYR A 1 123 ? 15.149 9.138 14.562 1.00 6.45 412 TYR A C 1
ATOM 959 O O . TYR A 1 123 ? 16.139 9.884 14.603 1.00 6.53 412 TYR A O 1
ATOM 968 N N . ILE A 1 124 ? 14.505 8.712 15.643 1.00 6.32 413 ILE A N 1
ATOM 969 C CA . ILE A 1 124 ? 15.002 8.989 16.979 1.00 6.92 413 ILE A CA 1
ATOM 970 C C . ILE A 1 124 ? 15.092 7.690 17.770 1.00 6.49 413 ILE A C 1
ATOM 971 O O . ILE A 1 124 ? 14.393 6.712 17.488 1.00 6.94 413 ILE A O 1
ATOM 976 N N . LYS A 1 125 ? 15.980 7.689 18.754 1.00 5.85 414 LYS A N 1
ATOM 977 C CA . LYS A 1 125 ? 16.229 6.512 19.566 1.00 5.83 414 LYS A CA 1
ATOM 978 C C . LYS A 1 125 ? 16.285 6.921 21.024 1.00 5.68 414 LYS A C 1
ATOM 979 O O . LYS A 1 125 ? 17.068 7.798 21.397 1.00 5.81 414 LYS A O 1
ATOM 985 N N . LEU A 1 126 ? 15.435 6.288 21.827 1.00 5.29 415 LEU A N 1
ATOM 986 C CA . LEU A 1 126 ? 15.514 6.362 23.277 1.00 5.81 415 LEU A CA 1
ATOM 987 C C . LEU A 1 126 ? 16.431 5.246 23.759 1.00 5.59 415 LEU A C 1
ATOM 988 O O . LEU A 1 126 ? 16.270 4.090 23.353 1.00 5.31 415 LEU A O 1
ATOM 993 N N . VAL A 1 127 ? 17.386 5.597 24.619 1.00 5.54 416 VAL A N 1
ATOM 994 C CA . VAL A 1 127 ? 18.307 4.629 25.201 1.00 5.93 416 VAL A CA 1
ATOM 995 C C . VAL A 1 127 ? 18.260 4.725 26.721 1.00 6.22 416 VAL A C 1
ATOM 996 O O . VAL A 1 127 ? 18.330 5.819 27.290 1.00 6.22 416 VAL A O 1
ATOM 1000 N N . ILE A 1 128 ? 18.105 3.568 27.360 1.00 5.96 417 ILE A N 1
ATOM 1001 C CA . ILE A 1 128 ? 18.219 3.431 28.809 1.00 6.83 417 ILE A CA 1
ATOM 1002 C C . ILE A 1 128 ? 19.521 2.662 29.052 1.00 6.58 417 ILE A C 1
ATOM 1003 O O . ILE A 1 128 ? 19.559 1.434 28.922 1.00 6.49 417 ILE A O 1
ATOM 1008 N N . PRO A 1 129 ? 20.613 3.392 29.339 1.00 6.73 418 PRO A N 1
ATOM 1009 C CA . PRO A 1 129 ? 21.922 2.737 29.391 1.00 7.12 418 PRO A CA 1
ATOM 1010 C C . PRO A 1 129 ? 22.161 1.833 30.599 1.00 7.39 418 PRO A C 1
ATOM 1011 O O . PRO A 1 129 ? 21.495 1.958 31.630 1.00 7.13 418 PRO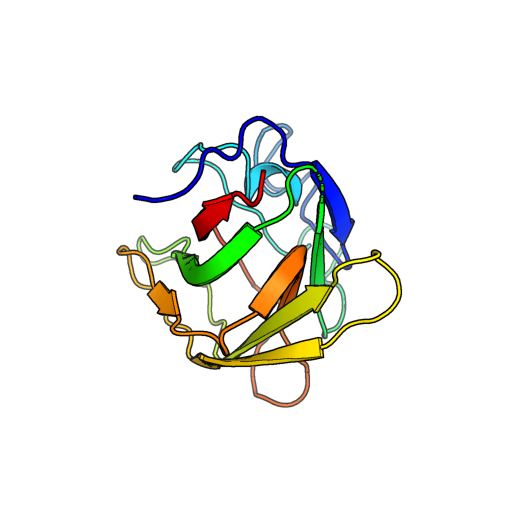 A O 1
ATOM 1015 N N . ASP A 1 130 ? 23.118 0.924 30.437 1.00 7.96 419 ASP A N 1
ATOM 1016 C CA . ASP A 1 130 ? 23.657 0.132 31.536 1.00 8.76 419 ASP A CA 1
ATOM 1017 C C . ASP A 1 130 ? 24.704 0.961 32.288 1.00 9.14 419 ASP A C 1
ATOM 1018 O O . ASP A 1 130 ? 25.121 2.028 31.822 1.00 9.30 419 ASP A O 1
ATOM 1023 N N . GLY A 1 131 ? 25.108 0.473 33.460 1.00 9.58 420 GLY A N 1
ATOM 1024 C CA . GLY A 1 131 ? 26.228 1.044 34.210 1.00 10.04 420 GLY A CA 1
ATOM 1025 C C . GLY A 1 131 ? 25.977 2.350 34.944 1.00 10.46 420 GLY A C 1
ATOM 1026 O O . GLY A 1 131 ? 26.917 2.952 35.469 1.00 10.84 420 GLY A O 1
ATOM 1027 N N . VAL A 1 132 ? 24.721 2.793 34.992 1.00 10.63 421 VAL A N 1
ATOM 1028 C CA . VAL A 1 132 ? 24.378 4.065 35.635 1.00 11.40 421 VAL A CA 1
ATOM 1029 C C . VAL A 1 132 ? 23.250 3.930 36.661 1.00 11.59 421 VAL A C 1
ATOM 1030 O O . VAL A 1 132 ? 22.620 4.922 37.041 1.00 12.92 421 VAL A O 1
ATOM 1034 N N . GLY A 1 133 ? 23.007 2.703 37.106 1.00 11.51 422 GLY A N 1
ATOM 1035 C CA . GLY A 1 133 ? 22.046 2.461 38.174 1.00 11.42 422 GLY A CA 1
ATOM 1036 C C . GLY A 1 133 ? 20.596 2.411 37.740 1.00 10.69 422 GLY A C 1
ATOM 1037 O O . GLY A 1 133 ? 19.703 2.401 38.585 1.00 10.65 422 GLY A O 1
ATOM 1038 N N . ASN A 1 134 ? 20.343 2.388 36.430 1.00 10.22 423 ASN A N 1
ATOM 1039 C CA . ASN A 1 134 ? 19.016 2.051 35.943 1.00 9.74 423 ASN A CA 1
ATOM 1040 C C . ASN A 1 134 ? 18.844 0.584 36.313 1.00 10.58 423 ASN A C 1
ATOM 1041 O O . ASN A 1 134 ? 19.822 -0.115 36.597 1.00 11.82 423 ASN A O 1
ATOM 1046 N N . GLY A 1 135 ? 17.617 0.116 36.345 1.00 10.73 424 GLY A N 1
ATOM 1047 C CA . GLY A 1 135 ? 17.389 -1.294 36.598 1.00 9.09 424 GLY A CA 1
ATOM 1048 C C . GLY A 1 135 ? 16.635 -1.850 35.420 1.00 8.41 424 GLY A C 1
ATOM 1049 O O . GLY A 1 135 ? 16.627 -1.258 34.341 1.00 8.92 424 GLY A O 1
ATOM 1050 N N . THR A 1 136 ? 15.972 -2.975 35.637 1.00 7.38 425 THR A N 1
ATOM 1051 C CA . THR A 1 136 ? 15.241 -3.636 34.567 1.00 6.99 425 THR A CA 1
ATOM 1052 C C . THR A 1 136 ? 13.757 -3.269 34.555 1.00 6.80 425 THR A C 1
ATOM 1053 O O . THR A 1 136 ? 12.992 -3.832 33.772 1.00 6.69 425 THR A O 1
ATOM 1057 N N . VAL A 1 137 ? 13.359 -2.336 35.421 1.00 6.77 426 VAL A N 1
ATOM 1058 C CA . VAL A 1 137 ? 11.981 -1.849 35.488 1.00 7.00 426 VAL A CA 1
ATOM 1059 C C . VAL A 1 137 ? 11.924 -0.450 34.879 1.00 6.46 426 VAL A C 1
ATOM 1060 O O . VAL A 1 137 ? 12.527 0.477 35.403 1.00 6.78 426 VAL A O 1
ATOM 1064 N N . ALA A 1 138 ? 11.193 -0.304 33.777 1.00 6.12 427 ALA A N 1
ATOM 1065 C CA . ALA A 1 138 ? 11.088 0.968 33.065 1.00 5.96 427 ALA A CA 1
ATOM 1066 C C . ALA A 1 138 ? 9.721 1.066 32.410 1.00 5.40 427 ALA A C 1
ATOM 1067 O O . ALA A 1 138 ? 9.254 0.098 31.803 1.00 5.79 427 ALA A O 1
ATOM 1069 N N . ALA A 1 139 ? 9.088 2.232 32.524 1.00 5.21 428 ALA A N 1
ATOM 1070 C CA . ALA A 1 139 ? 7.734 2.436 32.001 1.00 5.16 428 ALA A CA 1
ATOM 1071 C C . ALA A 1 139 ? 7.512 3.895 31.634 1.00 5.19 428 ALA A C 1
ATOM 1072 O O . ALA A 1 139 ? 7.708 4.794 32.461 1.00 5.51 428 ALA A O 1
ATOM 1074 N N . ILE A 1 140 ? 7.107 4.121 30.391 1.00 4.85 429 ILE A N 1
ATOM 1075 C CA . ILE A 1 140 ? 6.943 5.466 29.856 1.00 5.04 429 ILE A CA 1
ATOM 1076 C C . ILE A 1 140 ? 5.658 5.530 29.035 1.00 4.28 429 ILE A C 1
ATOM 1077 O O . ILE A 1 140 ? 5.457 4.731 28.120 1.00 4.17 429 ILE A O 1
ATOM 1082 N N . ARG A 1 141 ? 4.791 6.476 29.386 1.00 4.41 430 ARG A N 1
ATOM 1083 C CA . ARG A 1 141 ? 3.489 6.645 28.729 1.00 4.80 430 ARG A CA 1
ATOM 1084 C C . ARG A 1 141 ? 3.586 7.242 27.335 1.00 4.82 430 ARG A C 1
ATOM 1085 O O . ARG A 1 141 ? 2.816 6.878 26.450 1.00 5.38 430 ARG A O 1
ATOM 1093 N N . GLU A 1 142 ? 4.502 8.192 27.157 1.00 5.05 431 GLU A N 1
ATOM 1094 C CA . GLU A 1 142 ? 4.614 8.903 25.890 1.00 5.68 431 GLU A CA 1
ATOM 1095 C C . GLU A 1 142 ? 6.009 9.445 25.681 1.00 5.48 431 GLU A C 1
ATOM 1096 O O . GLU A 1 142 ? 6.667 9.872 26.636 1.00 5.63 431 GLU A O 1
ATOM 1102 N N . LEU A 1 143 ? 6.454 9.397 24.428 1.00 5.22 432 LEU A N 1
ATOM 1103 C CA . LEU A 1 143 ? 7.592 10.179 23.979 1.00 5.15 432 LEU A CA 1
ATOM 1104 C C . LEU A 1 143 ? 7.045 11.194 22.986 1.00 5.44 432 LEU A C 1
ATOM 1105 O O . LEU A 1 143 ? 6.290 10.839 22.075 1.00 5.91 432 LEU A O 1
ATOM 1110 N N . ASP A 1 144 ? 7.410 12.457 23.185 1.00 5.38 433 ASP A N 1
ATOM 1111 C CA . ASP A 1 144 ? 7.001 13.525 22.284 1.00 5.80 433 ASP A CA 1
ATOM 1112 C C . ASP A 1 144 ? 8.195 14.321 21.790 1.00 5.76 433 ASP A C 1
ATOM 1113 O O . ASP A 1 144 ? 9.245 14.350 22.432 1.00 5.81 433 ASP A O 1
ATOM 1118 N N . VAL A 1 145 ? 8.014 14.972 20.644 1.00 6.06 434 VAL A N 1
ATOM 1119 C CA . VAL A 1 145 ? 9.034 15.828 20.059 1.00 6.56 434 VAL A CA 1
ATOM 1120 C C . VAL A 1 145 ? 8.452 17.214 19.807 1.00 6.90 434 VAL A C 1
ATOM 1121 O O . VAL A 1 145 ? 7.356 17.354 19.256 1.00 7.24 434 VAL A O 1
ATOM 1125 N N . ARG A 1 146 ? 9.188 18.231 20.236 1.00 7.28 435 ARG A N 1
ATOM 1126 C CA . ARG A 1 146 ? 8.924 19.603 19.818 1.00 8.12 435 ARG A CA 1
ATOM 1127 C C . ARG A 1 146 ? 9.981 20.008 18.809 1.00 8.42 435 ARG A C 1
ATOM 1128 O O . ARG A 1 146 ? 11.176 19.822 19.033 1.00 8.51 435 ARG A O 1
ATOM 1136 N N . GLY A 1 147 ? 9.531 20.553 17.690 1.00 9.24 436 GLY A N 1
ATOM 1137 C CA . GLY A 1 147 ? 10.432 20.972 16.637 1.00 10.19 436 GLY A CA 1
ATOM 1138 C C . GLY A 1 147 ? 9.640 21.349 15.412 1.00 10.80 436 GLY A C 1
ATOM 1139 O O . GLY A 1 147 ? 8.446 21.632 15.502 1.00 11.59 436 GLY A O 1
ATOM 1140 N N . THR A 1 148 ? 10.311 21.357 14.268 1.00 10.74 437 THR A N 1
ATOM 1141 C CA . THR A 1 148 ? 9.685 21.773 13.023 1.00 11.40 437 THR A CA 1
ATOM 1142 C C . THR A 1 148 ? 9.936 20.736 11.940 1.00 10.58 437 THR A C 1
ATOM 1143 O O . THR A 1 148 ? 11.074 20.303 11.735 1.00 10.49 437 THR A O 1
ATOM 1147 N N . VAL A 1 149 ? 8.870 20.325 11.260 1.00 9.92 438 VAL A N 1
ATOM 1148 C CA . VAL A 1 149 ? 9.005 19.434 10.113 1.00 10.06 438 VAL A CA 1
ATOM 1149 C C . VAL A 1 149 ? 9.687 20.196 8.974 1.00 10.57 438 VAL A C 1
ATOM 1150 O O . VAL A 1 149 ? 9.360 21.354 8.705 1.00 10.42 438 VAL A O 1
ATOM 1154 N N . VAL A 1 150 ? 10.661 19.550 8.340 1.00 11.45 439 VAL A N 1
ATOM 1155 C CA . VAL A 1 150 ? 11.360 20.120 7.194 1.00 13.29 439 VAL A CA 1
ATOM 1156 C C . VAL A 1 150 ? 10.554 19.785 5.939 1.00 14.38 439 VAL A C 1
ATOM 1157 O O . VAL A 1 150 ? 10.220 18.626 5.700 1.00 14.90 439 VAL A O 1
ATOM 1161 N N . ASN A 1 151 ? 10.218 20.800 5.147 1.00 15.84 440 ASN A N 1
ATOM 1162 C CA . ASN A 1 151 ? 9.528 20.540 3.876 1.00 17.24 440 ASN A CA 1
ATOM 1163 C C . ASN A 1 151 ? 10.466 20.368 2.683 1.00 17.48 440 ASN A C 1
ATOM 1164 O O . ASN A 1 151 ? 11.673 20.581 2.796 1.00 18.19 440 ASN A O 1
#

InterPro domains:
  IPR000421 Coagulation factor 5/8, C-terminal domain [PF00754] (309-432)
  IPR000421 Coagulation factor 5/8, C-terminal domain [PS50022] (289-437)
  IPR008979 Galactose-binding-like domain superfamily [SSF49785] (297-436)
  IPR013728 BT_3987-like, N-terminal domain [PF08522] (43-146)
  IPR013728 BT_3987-like, N-terminal domain [PF08522] (177-272)

CATH classification: 2.60.120.260

Solvent-accessible surface area: 7044 Å² total

Sequence (148 aa):
DKLSKTDWKIVSFTTEEASGEGSNNGHAKHLIDGNIETFWHSRWQGGSDPLPYEIIIDNHRVKIAQIELLPRGRGSNNPIKVVRFEASEDGTNWESIGQFGFTNQDAALKYYVKSSTARYIKLVIPDGV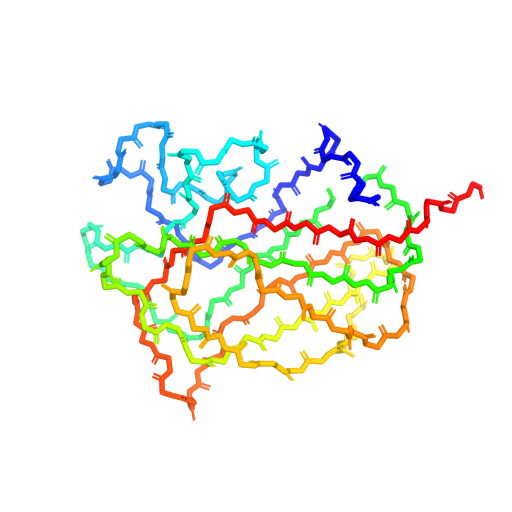GNGTVAAIRELDVRGTVVN

Radius of gyration: 14.25 Å; Cα contacts (8 Å, |Δi|>4): 398; chains: 1; bounding box: 30×37×39 Å

Nearest PDB structures (foldseek):
  3f2z-assembly1_A  TM=1.007E+00  e=6.336E-30  Bacteroides fragilis NCTC 9343
  3ggl-assembly1_A  TM=9.941E-01  e=3.114E-23  Bacteroides thetaiotaomicron
  2kd7-assembly1_A  TM=9.836E-01  e=1.746E-22  Bacteroides thetaiotaomicron VPI-5482
  4a45-assembly1_A  TM=8.781E-01  e=5.586E-12  Clostridium perfringens
  1w8o-assembly1_A  TM=8.741E-01  e=2.968E-11  Micromonospora viridifaciens